Protein AF-A0A645JMX3-F1 (afdb_monomer_lite)

Radius of gyration: 13.59 Å; chains: 1; bounding box: 29×20×42 Å

pLDDT: mean 86.84, std 11.43, range [47.41, 96.19]

Foldseek 3Di:
DWDKDKDPFPFKKFAQAKDKKFKDKDWDWDPPKWKFKWKAFPVVRDIDTCDIPPDDDDRMDIDGGGMITIMMTMTNTDGDMDMDMDDTPRMDTDDD

Structure (mmCIF, N/CA/C/O backbone):
data_AF-A0A645JMX3-F1
#
_entry.id   AF-A0A645JMX3-F1
#
loop_
_atom_site.group_PDB
_atom_site.id
_atom_site.type_symbol
_atom_site.label_atom_id
_atom_site.label_alt_id
_atom_site.label_comp_id
_atom_site.label_asym_id
_atom_site.label_entity_id
_atom_site.label_seq_id
_atom_site.pdbx_PDB_ins_code
_atom_site.Cartn_x
_atom_site.Cartn_y
_atom_site.Cartn_z
_atom_site.occupancy
_atom_site.B_iso_or_equiv
_atom_site.auth_seq_id
_atom_site.auth_comp_id
_atom_site.auth_asym_id
_atom_site.auth_atom_id
_atom_site.pdbx_PDB_model_num
ATOM 1 N N . MET A 1 1 ? 2.095 5.644 -26.513 1.00 47.41 1 MET A N 1
ATOM 2 C CA . MET A 1 1 ? 1.626 5.924 -25.137 1.00 47.41 1 MET A CA 1
ATOM 3 C C . MET A 1 1 ? 2.120 4.795 -24.249 1.00 47.41 1 MET A C 1
ATOM 5 O O . MET A 1 1 ? 2.056 3.656 -24.690 1.00 47.41 1 MET A O 1
ATOM 9 N N . ARG A 1 2 ? 2.693 5.075 -23.072 1.00 52.28 2 ARG A N 1
ATOM 10 C CA . ARG A 1 2 ? 3.011 4.007 -22.109 1.00 52.28 2 ARG A CA 1
ATOM 11 C C . ARG A 1 2 ? 1.731 3.739 -21.311 1.00 52.28 2 ARG A C 1
ATOM 13 O O . ARG A 1 2 ? 1.056 4.684 -20.912 1.00 52.28 2 ARG A O 1
ATOM 20 N N . ASN A 1 3 ? 1.367 2.473 -21.152 1.00 57.41 3 ASN A N 1
ATOM 21 C CA . ASN A 1 3 ? 0.110 2.098 -20.511 1.00 57.41 3 ASN A CA 1
ATOM 22 C C . ASN A 1 3 ? 0.223 2.220 -18.984 1.00 57.41 3 ASN A C 1
ATOM 24 O O . ASN A 1 3 ? 1.269 1.931 -18.391 1.00 57.41 3 ASN A O 1
ATOM 28 N N . PHE A 1 4 ? -0.869 2.653 -18.357 1.00 59.44 4 PHE A N 1
ATOM 29 C CA . PHE A 1 4 ? -1.065 2.532 -16.918 1.00 59.44 4 PHE A CA 1
ATOM 30 C C . PHE A 1 4 ? -1.350 1.065 -16.587 1.00 59.44 4 PHE A C 1
ATOM 32 O O . PHE A 1 4 ? -2.210 0.444 -17.208 1.00 59.44 4 PHE A O 1
ATOM 39 N N . TYR A 1 5 ? -0.627 0.520 -15.614 1.00 61.41 5 TYR A N 1
ATOM 40 C CA . TYR A 1 5 ? -0.806 -0.840 -15.123 1.00 61.41 5 TYR A CA 1
ATOM 41 C C . TYR A 1 5 ? -1.084 -0.760 -13.622 1.00 61.41 5 TYR A C 1
ATOM 43 O O . TYR A 1 5 ? -0.164 -0.720 -12.808 1.00 61.41 5 TYR A O 1
ATOM 51 N N . GLY A 1 6 ? -2.360 -0.697 -13.251 1.00 56.06 6 GLY A N 1
ATOM 52 C CA . GLY A 1 6 ? -2.803 -0.936 -11.880 1.00 56.06 6 GLY A CA 1
ATOM 53 C C . GLY A 1 6 ? -3.389 -2.340 -11.775 1.00 56.06 6 GLY A C 1
ATOM 54 O O . GLY A 1 6 ? -4.256 -2.688 -12.573 1.00 56.06 6 GLY A O 1
ATOM 55 N N . ARG A 1 7 ? -2.942 -3.152 -10.810 1.00 61.41 7 ARG A N 1
ATOM 56 C CA . ARG A 1 7 ? -3.738 -4.308 -10.366 1.00 61.41 7 ARG A CA 1
ATOM 57 C C . ARG A 1 7 ? -4.727 -3.800 -9.326 1.00 61.41 7 ARG A C 1
ATOM 59 O O . ARG A 1 7 ? -4.320 -3.184 -8.342 1.00 61.41 7 ARG A O 1
ATOM 66 N N . GLU A 1 8 ? -6.009 -4.037 -9.586 1.00 61.84 8 GLU A N 1
ATOM 67 C CA . GLU A 1 8 ? -7.123 -3.366 -8.913 1.00 61.84 8 GLU A CA 1
ATOM 68 C C . GLU A 1 8 ? -7.110 -3.563 -7.390 1.00 61.84 8 GLU A C 1
ATOM 70 O O . GLU A 1 8 ? -7.275 -2.582 -6.661 1.00 61.84 8 GLU A O 1
ATOM 75 N N . THR A 1 9 ? -6.800 -4.783 -6.937 1.00 62.69 9 THR A N 1
ATOM 76 C CA . THR A 1 9 ? -6.562 -5.163 -5.537 1.00 62.69 9 THR A CA 1
ATOM 77 C C . THR A 1 9 ? -5.636 -6.384 -5.503 1.00 62.69 9 THR A C 1
ATOM 79 O O . THR A 1 9 ? -5.847 -7.344 -6.241 1.00 62.69 9 THR A O 1
ATOM 82 N N . VAL A 1 10 ? -4.586 -6.345 -4.679 1.00 76.50 10 VAL A N 1
ATOM 83 C CA . VAL A 1 10 ? -3.697 -7.496 -4.427 1.00 76.50 10 VAL A CA 1
ATOM 84 C C . VAL A 1 10 ? -4.160 -8.259 -3.186 1.00 76.50 10 VAL A C 1
ATOM 86 O O . VAL A 1 10 ? -4.178 -9.485 -3.202 1.00 76.50 10 VAL A O 1
ATOM 89 N N . TRP A 1 11 ? -4.593 -7.533 -2.150 1.00 84.31 11 TRP A N 1
ATOM 90 C CA . TRP A 1 11 ? -5.200 -8.095 -0.942 1.00 84.31 11 TRP A CA 1
ATOM 91 C C . TRP A 1 11 ? -6.282 -7.165 -0.396 1.00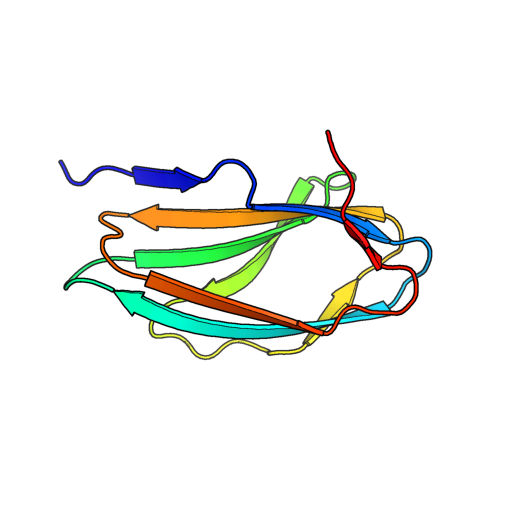 84.31 11 TRP A C 1
ATOM 93 O O . TRP A 1 11 ? -6.062 -5.955 -0.320 1.00 84.31 11 TRP A O 1
ATOM 103 N N . THR A 1 12 ? -7.402 -7.733 0.046 1.00 89.69 12 THR A N 1
ATOM 104 C CA . THR A 1 12 ? -8.360 -7.060 0.933 1.00 89.69 12 THR A CA 1
ATOM 105 C C . THR A 1 12 ? -8.106 -7.558 2.353 1.00 89.69 12 THR A C 1
ATOM 107 O O . THR A 1 12 ? -7.909 -8.753 2.572 1.00 89.69 12 THR A O 1
ATOM 110 N N . LEU A 1 13 ? -8.040 -6.641 3.314 1.00 91.31 13 LEU A N 1
ATOM 111 C CA . LEU A 1 13 ? -7.625 -6.907 4.687 1.00 91.31 13 LEU A CA 1
ATOM 112 C C . LEU A 1 13 ? -8.672 -6.385 5.668 1.00 91.31 13 LEU A C 1
ATOM 114 O O . LEU A 1 13 ? -9.198 -5.286 5.487 1.00 91.31 13 LEU A O 1
ATOM 118 N N . GLN A 1 14 ? -8.907 -7.135 6.739 1.00 94.75 14 GLN A N 1
ATOM 119 C CA . GLN A 1 14 ? -9.696 -6.688 7.880 1.00 94.75 14 GLN A CA 1
ATOM 120 C C . GLN A 1 14 ? -8.821 -6.666 9.129 1.00 94.75 14 GLN A C 1
ATOM 122 O O . GLN A 1 14 ? -8.136 -7.643 9.430 1.00 94.75 14 GLN A O 1
ATOM 127 N N . LEU A 1 15 ? -8.869 -5.556 9.865 1.00 95.00 15 LEU A N 1
ATOM 128 C CA . LEU A 1 15 ? -8.157 -5.377 11.123 1.00 95.00 15 LEU A CA 1
ATOM 129 C C . LEU A 1 15 ? -9.155 -5.122 12.257 1.00 95.00 15 LEU A C 1
ATOM 131 O O . LEU A 1 15 ? -9.926 -4.163 12.209 1.00 95.00 15 LEU A O 1
ATOM 135 N N . ALA A 1 16 ? -9.154 -5.993 13.269 1.00 92.94 16 ALA A N 1
ATOM 136 C CA . ALA A 1 16 ? -10.104 -5.935 14.386 1.00 92.94 16 ALA A CA 1
ATOM 137 C C . ALA A 1 16 ? -9.755 -4.870 15.445 1.00 92.94 16 ALA A C 1
ATOM 139 O O . ALA A 1 16 ? -10.643 -4.335 16.104 1.00 92.94 16 ALA A O 1
ATOM 140 N N . SER A 1 17 ? -8.471 -4.550 15.606 1.00 93.88 17 SER A N 1
ATOM 141 C CA . SER A 1 17 ? -7.960 -3.579 16.578 1.00 93.88 17 SER A CA 1
ATOM 142 C C . SER A 1 17 ? -6.759 -2.840 16.004 1.00 93.88 17 SER A C 1
ATOM 144 O O . SER A 1 17 ? -6.023 -3.414 15.208 1.00 93.88 17 SER A O 1
ATOM 146 N N . ALA A 1 18 ? -6.535 -1.595 16.427 1.00 94.88 18 ALA A N 1
ATOM 147 C CA . ALA A 1 18 ? -5.388 -0.814 15.970 1.00 94.88 18 ALA A CA 1
ATOM 148 C C . ALA A 1 18 ? -4.056 -1.566 16.161 1.00 94.88 18 ALA A C 1
ATOM 150 O O . ALA A 1 18 ? -3.884 -2.313 17.127 1.00 94.88 18 ALA A O 1
ATOM 151 N N . GLY A 1 19 ? -3.115 -1.357 15.244 1.00 94.88 19 GLY A N 1
ATOM 152 C CA . GLY A 1 19 ? -1.833 -2.055 15.241 1.00 94.88 19 GLY A CA 1
ATOM 153 C C . GLY A 1 19 ? -0.851 -1.483 14.226 1.00 94.88 19 GLY A C 1
ATOM 154 O O . GLY A 1 19 ? -1.159 -0.531 13.513 1.00 94.88 19 GLY A O 1
ATOM 155 N N . THR A 1 20 ? 0.342 -2.068 14.159 1.00 96.19 20 THR A N 1
ATOM 156 C CA . THR A 1 20 ? 1.402 -1.641 13.237 1.00 96.19 20 THR A CA 1
ATOM 157 C C . THR A 1 20 ? 1.589 -2.678 12.138 1.00 96.19 20 THR A C 1
ATOM 159 O O . THR A 1 20 ? 1.824 -3.843 12.436 1.00 96.19 20 THR A O 1
ATOM 162 N N . LEU A 1 21 ? 1.509 -2.248 10.879 1.00 94.94 21 LEU A N 1
ATOM 163 C CA . LEU A 1 21 ? 1.854 -3.048 9.706 1.00 94.94 21 LEU A CA 1
ATOM 164 C C . LEU A 1 21 ? 3.315 -2.802 9.329 1.00 94.94 21 LEU A C 1
ATOM 166 O O . LEU A 1 21 ? 3.678 -1.673 8.988 1.00 94.94 21 LEU A O 1
ATOM 170 N N . GLY A 1 22 ? 4.131 -3.852 9.365 1.00 95.75 22 GLY A N 1
ATOM 171 C CA . GLY A 1 22 ? 5.469 -3.847 8.784 1.00 95.75 22 GLY A CA 1
ATOM 172 C C . GLY A 1 22 ? 5.422 -4.175 7.290 1.00 95.75 22 GLY A C 1
ATOM 173 O O . GLY A 1 22 ? 4.662 -5.045 6.862 1.00 95.75 22 GLY A O 1
ATOM 174 N N . VAL A 1 23 ? 6.226 -3.483 6.487 1.00 95.12 23 VAL A N 1
ATOM 175 C CA . VAL A 1 23 ? 6.312 -3.668 5.036 1.00 95.12 23 VAL A CA 1
ATOM 176 C C . VAL A 1 23 ? 7.772 -3.718 4.609 1.00 95.12 23 VAL A C 1
ATOM 178 O O . VAL A 1 23 ? 8.526 -2.768 4.813 1.00 95.12 23 VAL A O 1
ATOM 181 N N . ASP A 1 24 ? 8.131 -4.809 3.943 1.00 93.88 24 ASP A N 1
ATOM 182 C CA . ASP A 1 24 ? 9.376 -4.954 3.200 1.00 93.88 24 ASP A CA 1
ATOM 183 C C . ASP A 1 24 ? 9.037 -5.303 1.747 1.00 93.88 24 ASP A C 1
ATOM 185 O O . ASP A 1 24 ? 8.385 -6.310 1.463 1.00 93.88 24 ASP A O 1
ATOM 189 N N . ALA A 1 25 ? 9.425 -4.434 0.815 1.00 92.19 25 ALA A N 1
ATOM 190 C CA . ALA A 1 25 ? 9.099 -4.583 -0.594 1.00 92.19 25 ALA A CA 1
ATOM 191 C C . ALA A 1 25 ? 10.333 -4.366 -1.466 1.00 92.19 25 ALA A C 1
ATOM 193 O O . ALA A 1 25 ? 11.008 -3.337 -1.391 1.00 92.19 25 ALA A O 1
ATOM 194 N N . ARG A 1 26 ? 10.580 -5.320 -2.363 1.00 91.81 26 ARG A N 1
ATOM 195 C CA . ARG A 1 26 ? 11.688 -5.286 -3.314 1.00 91.81 26 ARG A CA 1
ATOM 196 C C . ARG A 1 26 ? 11.159 -5.268 -4.739 1.00 91.81 26 ARG A C 1
ATOM 198 O O . ARG A 1 26 ? 10.430 -6.167 -5.153 1.00 91.81 26 ARG A O 1
ATOM 205 N N . PHE A 1 27 ? 11.582 -4.264 -5.498 1.00 90.75 27 PHE A N 1
ATOM 206 C CA . PHE A 1 27 ? 11.198 -4.067 -6.892 1.00 90.75 27 PHE A CA 1
ATOM 207 C C . PHE A 1 27 ? 12.359 -4.428 -7.822 1.00 90.75 27 PHE A C 1
ATOM 209 O O . PHE A 1 27 ? 13.489 -3.989 -7.605 1.00 90.75 27 PHE A O 1
ATOM 216 N N . VAL A 1 28 ? 12.069 -5.188 -8.876 1.00 90.38 28 VAL A N 1
ATOM 217 C CA . VAL A 1 28 ? 12.980 -5.449 -9.997 1.00 90.38 28 VAL A CA 1
ATOM 218 C C . VAL A 1 28 ? 12.211 -5.130 -11.273 1.00 90.38 28 VAL A C 1
ATOM 220 O O . VAL A 1 28 ? 11.391 -5.926 -11.726 1.00 90.38 28 VAL A O 1
ATOM 223 N N . LEU A 1 29 ? 12.415 -3.929 -11.813 1.00 87.19 29 LEU A N 1
ATOM 224 C CA . LEU A 1 29 ? 11.593 -3.381 -12.893 1.00 87.19 29 LEU A CA 1
ATOM 225 C C . LEU A 1 29 ? 12.425 -3.074 -14.140 1.00 87.19 29 LEU A C 1
ATOM 227 O O . LEU A 1 29 ? 13.626 -2.834 -14.048 1.00 87.19 29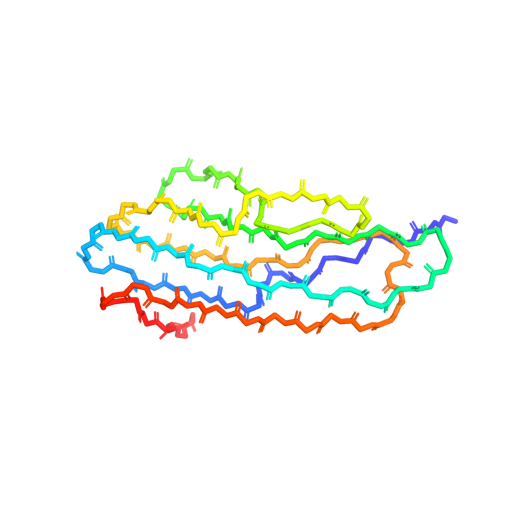 LEU A O 1
ATOM 231 N N . SER A 1 30 ? 11.766 -3.055 -15.296 1.00 86.00 30 SER A N 1
ATOM 232 C CA . SER A 1 30 ? 12.340 -2.590 -16.562 1.00 86.00 30 SER A CA 1
ATOM 233 C C . SER A 1 30 ? 12.647 -1.085 -16.547 1.00 86.00 30 SER A C 1
ATOM 235 O O . SER A 1 30 ? 12.034 -0.319 -15.801 1.00 86.00 30 SER A O 1
ATOM 237 N N . ASP A 1 31 ? 13.554 -0.641 -17.419 1.00 82.19 31 ASP A N 1
ATOM 238 C CA . ASP A 1 31 ? 13.977 0.761 -17.482 1.00 82.19 31 ASP A CA 1
ATOM 239 C C . ASP A 1 31 ? 12.815 1.732 -17.732 1.00 82.19 31 ASP A C 1
ATOM 241 O O . ASP A 1 31 ? 12.009 1.586 -18.655 1.00 82.19 31 ASP A O 1
ATOM 245 N N . GLY A 1 32 ? 12.742 2.769 -16.895 1.00 79.00 32 GLY A N 1
ATOM 246 C CA . GLY A 1 32 ? 11.700 3.793 -16.965 1.00 79.00 32 GLY A CA 1
ATOM 247 C C . GLY A 1 32 ? 10.322 3.349 -16.462 1.00 79.00 32 GLY A C 1
ATOM 248 O O . GLY A 1 32 ? 9.363 4.109 -16.637 1.00 79.00 32 GLY A O 1
ATOM 249 N N . ALA A 1 33 ? 10.214 2.161 -15.857 1.00 84.00 33 ALA A N 1
ATOM 250 C CA . ALA A 1 33 ? 9.029 1.720 -15.135 1.00 84.00 33 ALA A CA 1
ATOM 251 C C . ALA A 1 33 ? 8.879 2.455 -13.798 1.00 84.00 33 ALA A C 1
ATOM 253 O O . ALA A 1 33 ? 9.850 2.690 -13.079 1.00 84.00 33 ALA A O 1
ATOM 254 N N . LEU A 1 34 ? 7.634 2.758 -13.434 1.00 85.62 34 LEU A N 1
ATOM 255 C CA . LEU A 1 34 ? 7.271 3.264 -12.111 1.00 85.62 34 LEU A CA 1
ATOM 256 C C . LEU A 1 34 ? 6.303 2.281 -11.463 1.00 85.62 34 LEU A C 1
ATOM 258 O O . LEU A 1 34 ? 5.377 1.817 -12.125 1.00 85.62 34 LEU A O 1
ATOM 262 N N . CYS A 1 35 ? 6.499 1.969 -10.183 1.00 88.38 35 CYS A N 1
ATOM 263 C CA . CYS A 1 35 ? 5.626 1.063 -9.441 1.00 88.38 35 CYS A CA 1
ATOM 264 C C . CYS A 1 35 ? 5.554 1.462 -7.964 1.00 88.38 35 CYS A C 1
ATOM 266 O O . CYS A 1 35 ? 6.567 1.833 -7.363 1.00 88.38 35 CYS A O 1
ATOM 268 N N . LYS A 1 36 ? 4.352 1.379 -7.394 1.00 92.00 36 LYS A N 1
ATOM 269 C CA . LYS A 1 36 ? 4.033 1.682 -6.001 1.00 92.00 36 LYS A CA 1
ATOM 270 C C . LYS A 1 36 ? 3.140 0.599 -5.417 1.00 92.00 36 LYS A C 1
ATOM 272 O O . LYS A 1 36 ? 2.208 0.137 -6.077 1.00 92.00 36 LYS A O 1
ATOM 277 N N . LEU A 1 37 ? 3.400 0.255 -4.164 1.00 92.62 37 LEU A N 1
ATOM 278 C CA . LEU A 1 37 ? 2.491 -0.495 -3.312 1.00 92.62 37 LEU A CA 1
ATOM 279 C C . LEU A 1 37 ? 1.738 0.512 -2.440 1.00 92.62 37 LEU A C 1
ATOM 281 O O . LEU A 1 37 ? 2.362 1.289 -1.718 1.00 92.62 37 LEU A O 1
ATOM 285 N N . CYS A 1 38 ? 0.413 0.507 -2.508 1.00 93.75 38 CYS A N 1
ATOM 286 C CA . CYS A 1 38 ? -0.435 1.443 -1.780 1.00 93.75 38 CYS A CA 1
ATOM 287 C C . CYS A 1 38 ? -1.395 0.692 -0.861 1.00 93.75 38 CYS A C 1
ATOM 289 O O . CYS A 1 38 ? -1.937 -0.339 -1.250 1.00 93.75 38 CYS A O 1
ATOM 291 N N . LEU A 1 39 ? -1.649 1.246 0.319 1.00 94.81 39 LEU A N 1
ATOM 292 C CA . LEU A 1 39 ? -2.747 0.866 1.196 1.00 94.81 39 LEU A CA 1
ATOM 293 C C . LEU A 1 39 ? -3.881 1.873 1.021 1.00 94.81 39 LEU A C 1
ATOM 295 O O . LEU A 1 39 ? -3.646 3.080 1.053 1.00 94.81 39 LEU A O 1
ATOM 299 N N . VAL A 1 40 ? -5.097 1.379 0.847 1.00 94.75 40 VAL A N 1
ATOM 300 C CA . VAL A 1 40 ? -6.318 2.182 0.805 1.00 94.75 40 VAL A CA 1
ATOM 301 C C . VAL A 1 40 ? -7.161 1.817 2.013 1.00 94.75 40 VAL A C 1
ATOM 303 O O . VAL A 1 40 ? -7.535 0.656 2.168 1.00 94.75 40 VAL A O 1
ATOM 306 N N . ASP A 1 41 ? -7.474 2.793 2.854 1.00 95.56 41 ASP A N 1
ATOM 307 C CA . ASP A 1 41 ? -8.491 2.652 3.894 1.00 95.56 41 ASP A CA 1
ATOM 308 C C . ASP A 1 41 ? -9.877 2.709 3.235 1.00 95.56 41 ASP A C 1
ATOM 310 O O . ASP A 1 41 ? -10.233 3.710 2.614 1.00 95.56 41 ASP A O 1
ATOM 314 N N . LYS A 1 42 ? -10.668 1.631 3.324 1.00 93.19 42 LYS A N 1
ATOM 315 C CA . LYS A 1 42 ? -11.981 1.558 2.655 1.00 93.19 42 LYS A CA 1
ATOM 316 C C . LYS A 1 42 ? -13.034 2.438 3.344 1.00 93.19 42 LYS A C 1
ATOM 318 O O . LYS A 1 42 ? -13.993 2.835 2.685 1.00 93.19 42 LYS A O 1
ATOM 323 N N . GLY A 1 43 ? -12.868 2.755 4.629 1.00 94.06 43 GLY A N 1
ATOM 324 C CA . GLY A 1 43 ? -13.792 3.605 5.382 1.00 94.06 43 GLY A CA 1
ATOM 325 C C . GLY A 1 43 ? -13.569 5.093 5.117 1.00 94.06 43 GLY A C 1
ATOM 326 O O . GLY A 1 43 ? -14.530 5.833 4.922 1.00 94.06 43 GLY A O 1
ATOM 327 N N . THR A 1 44 ? -12.307 5.526 5.069 1.00 95.94 44 THR A N 1
ATOM 328 C CA . THR A 1 44 ? -11.947 6.945 4.881 1.00 95.94 44 THR A CA 1
ATOM 329 C C . THR A 1 44 ? -11.547 7.303 3.451 1.00 95.94 44 THR A C 1
ATOM 331 O O . THR A 1 44 ? -11.451 8.484 3.127 1.00 95.94 44 THR A O 1
ATOM 334 N N . GLN A 1 45 ? -11.308 6.306 2.592 1.00 92.81 45 GLN A N 1
ATOM 335 C CA . GLN A 1 45 ? -10.743 6.455 1.242 1.00 92.81 45 GLN A CA 1
ATOM 336 C C . GLN A 1 45 ? -9.332 7.073 1.225 1.00 92.81 45 GLN A C 1
ATOM 338 O O . GLN A 1 45 ? -8.831 7.462 0.168 1.00 92.81 45 GLN A O 1
ATOM 343 N N . ALA A 1 46 ? -8.661 7.148 2.380 1.00 95.56 46 ALA A N 1
ATOM 344 C CA . ALA A 1 46 ? -7.287 7.620 2.467 1.00 95.56 46 ALA A CA 1
ATOM 345 C C . ALA A 1 46 ? -6.329 6.633 1.784 1.00 95.56 46 ALA A C 1
ATOM 347 O O . ALA A 1 46 ? -6.456 5.415 1.930 1.00 95.56 46 ALA A O 1
ATOM 348 N N . VAL A 1 47 ? -5.346 7.169 1.054 1.00 94.50 47 VAL A N 1
ATOM 349 C CA . VAL A 1 47 ? -4.326 6.381 0.350 1.00 94.50 47 VAL A CA 1
ATOM 350 C C . VAL A 1 47 ? -2.958 6.639 0.965 1.00 94.50 47 VAL A C 1
ATOM 352 O O . VAL A 1 47 ? -2.480 7.772 0.998 1.00 94.50 47 VAL A O 1
ATOM 355 N N . THR A 1 48 ? -2.292 5.570 1.388 1.00 95.31 48 THR A N 1
ATOM 356 C CA . THR A 1 48 ? -0.926 5.598 1.917 1.00 95.31 48 THR A CA 1
ATOM 357 C C . THR A 1 48 ? -0.007 4.827 0.979 1.00 95.31 48 THR A C 1
ATOM 359 O O . THR A 1 48 ? -0.281 3.681 0.633 1.00 95.3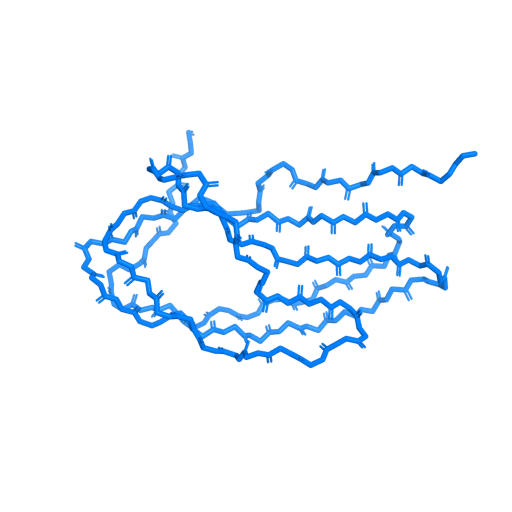1 48 THR A O 1
ATOM 362 N N . THR A 1 49 ? 1.102 5.436 0.553 1.00 95.50 49 THR A N 1
ATOM 363 C CA . THR A 1 49 ? 2.136 4.706 -0.20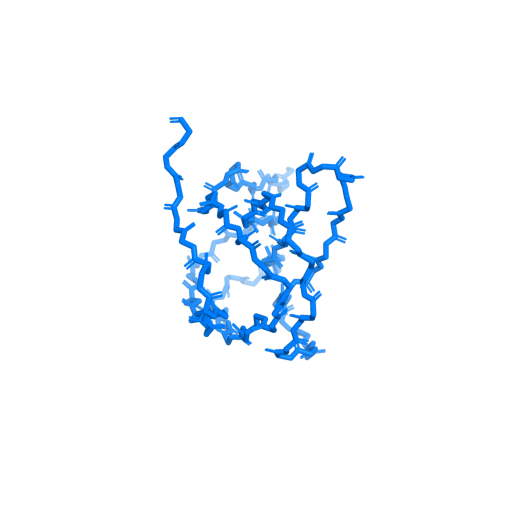0 1.00 95.50 49 THR A CA 1
ATOM 364 C C . THR A 1 49 ? 2.980 3.905 0.787 1.00 95.50 49 THR A C 1
ATOM 366 O O . THR A 1 49 ? 3.669 4.493 1.615 1.00 95.50 49 THR A O 1
ATOM 369 N N . LEU A 1 50 ? 2.909 2.577 0.696 1.00 95.06 50 LEU A N 1
ATOM 370 C CA . LEU A 1 50 ? 3.668 1.652 1.538 1.00 95.06 50 LEU A CA 1
ATOM 371 C C . LEU A 1 50 ? 5.093 1.449 1.014 1.00 95.06 50 LEU A C 1
ATOM 373 O O . LEU A 1 50 ? 6.035 1.361 1.789 1.00 95.06 50 LEU A O 1
ATOM 377 N N . ALA A 1 51 ? 5.248 1.373 -0.309 1.00 94.56 51 ALA A N 1
ATOM 378 C CA . ALA A 1 51 ? 6.540 1.198 -0.960 1.00 94.56 51 ALA A CA 1
ATOM 379 C C . ALA A 1 51 ? 6.534 1.826 -2.362 1.00 94.56 51 ALA A C 1
ATOM 381 O O . ALA A 1 51 ? 5.509 1.817 -3.046 1.00 94.56 51 ALA A O 1
ATOM 382 N N . GLU A 1 52 ? 7.673 2.348 -2.813 1.00 93.88 52 GLU A N 1
ATOM 383 C CA . GLU A 1 52 ? 7.829 2.952 -4.140 1.00 93.88 52 GLU A CA 1
ATOM 384 C C . GLU A 1 52 ? 9.197 2.592 -4.726 1.00 93.88 52 GLU A C 1
ATOM 386 O O . GLU A 1 52 ? 10.226 2.717 -4.063 1.00 93.88 52 GLU A O 1
ATOM 391 N N . ALA A 1 53 ? 9.213 2.145 -5.983 1.00 90.50 53 ALA A N 1
ATOM 392 C CA . ALA A 1 53 ? 10.448 1.769 -6.659 1.00 90.50 53 ALA A CA 1
ATOM 393 C C . ALA A 1 53 ? 11.431 2.952 -6.731 1.00 90.50 53 ALA A C 1
ATOM 395 O O . ALA A 1 53 ? 11.068 4.054 -7.141 1.00 90.50 53 ALA A O 1
ATOM 396 N N . GLY A 1 54 ? 12.686 2.715 -6.338 1.00 88.00 54 GLY A N 1
ATOM 397 C CA . GLY A 1 54 ? 13.736 3.739 -6.335 1.00 88.00 54 GLY A CA 1
ATOM 398 C C . GLY A 1 54 ? 13.629 4.766 -5.202 1.00 88.00 54 GLY A C 1
ATOM 399 O O . GLY A 1 54 ? 14.355 5.759 -5.225 1.00 88.00 54 GLY A O 1
ATOM 400 N N . ARG A 1 55 ? 12.748 4.553 -4.213 1.00 88.75 55 ARG A N 1
ATOM 401 C CA . ARG A 1 55 ? 12.621 5.417 -3.035 1.00 88.75 55 ARG A CA 1
ATOM 402 C C . ARG A 1 55 ? 12.697 4.629 -1.738 1.00 88.75 55 ARG A C 1
ATOM 404 O O . ARG A 1 55 ? 12.143 3.542 -1.620 1.00 88.75 55 ARG A O 1
ATOM 411 N N . THR A 1 56 ? 13.328 5.238 -0.742 1.00 88.06 56 THR A N 1
ATOM 412 C CA . THR A 1 56 ? 13.280 4.765 0.642 1.00 88.06 56 THR A CA 1
ATOM 413 C C . THR A 1 56 ? 12.065 5.378 1.326 1.00 88.06 56 THR A C 1
ATOM 415 O O . THR A 1 56 ? 11.924 6.601 1.359 1.00 88.06 56 THR A O 1
ATOM 418 N N . LEU A 1 57 ? 11.190 4.533 1.864 1.00 90.25 57 LEU A N 1
ATOM 419 C CA . LEU A 1 57 ? 10.009 4.916 2.639 1.00 90.25 57 LEU A CA 1
ATOM 420 C C . LEU A 1 57 ? 10.075 4.267 4.031 1.00 90.25 57 LEU A C 1
ATOM 422 O O . LEU A 1 57 ? 10.885 3.358 4.233 1.00 90.25 57 LEU A O 1
ATOM 426 N N . PRO A 1 58 ? 9.258 4.720 4.999 1.00 91.56 58 PRO A N 1
ATOM 427 C CA . PRO A 1 58 ? 9.090 4.006 6.259 1.00 91.56 58 PRO A CA 1
ATOM 428 C C . PRO A 1 58 ? 8.687 2.548 6.018 1.00 91.56 58 PRO A C 1
ATOM 430 O O . PRO A 1 58 ? 7.929 2.256 5.098 1.00 91.56 58 PRO A O 1
ATOM 433 N N . THR A 1 59 ? 9.160 1.646 6.873 1.00 92.88 59 THR A N 1
ATOM 434 C CA . THR A 1 59 ? 8.827 0.215 6.813 1.00 92.88 59 THR A CA 1
ATOM 435 C C . THR A 1 59 ? 7.730 -0.176 7.799 1.00 92.88 59 THR A C 1
ATOM 437 O O . THR A 1 59 ? 7.361 -1.341 7.849 1.00 92.88 59 THR A O 1
ATOM 440 N N . SER A 1 60 ? 7.204 0.770 8.585 1.00 95.81 60 SER A N 1
ATOM 441 C CA . SER A 1 60 ? 6.185 0.522 9.610 1.00 95.81 60 SER A CA 1
ATOM 442 C C . SER A 1 60 ? 5.088 1.579 9.555 1.00 95.81 60 SER A C 1
ATOM 444 O O . SER A 1 60 ? 5.376 2.777 9.551 1.00 95.81 60 SER A O 1
ATOM 446 N N . PHE A 1 61 ? 3.831 1.135 9.557 1.00 95.31 61 PHE A N 1
ATOM 447 C CA . PHE A 1 61 ? 2.653 1.986 9.391 1.00 95.31 61 PHE A CA 1
ATOM 448 C C . PHE A 1 61 ? 1.631 1.704 10.491 1.00 95.31 61 PHE A C 1
ATOM 450 O O . PHE A 1 61 ? 1.198 0.566 10.660 1.00 95.31 61 PHE A O 1
ATOM 457 N N . ALA A 1 62 ? 1.236 2.736 11.236 1.00 95.50 62 ALA A N 1
ATOM 458 C CA . ALA A 1 62 ? 0.167 2.622 12.222 1.00 95.50 62 ALA A CA 1
ATOM 459 C C . ALA A 1 62 ? -1.196 2.566 11.518 1.00 95.50 62 ALA A C 1
ATOM 461 O O . ALA A 1 62 ? -1.503 3.425 10.691 1.00 95.50 62 ALA A O 1
ATOM 462 N N . LEU A 1 63 ? -2.003 1.568 11.867 1.00 95.31 63 LEU A N 1
ATOM 463 C CA . LEU A 1 63 ? -3.340 1.334 11.336 1.00 95.31 63 LEU A CA 1
ATOM 464 C C . LEU A 1 63 ? -4.366 1.361 12.465 1.00 95.31 63 LEU A C 1
ATOM 466 O O . LEU A 1 63 ? -4.128 0.843 13.558 1.00 95.31 63 LEU A O 1
ATOM 470 N N . SER A 1 64 ? -5.530 1.928 12.172 1.00 95.62 64 SER A N 1
ATOM 471 C CA . SER A 1 64 ? -6.713 1.820 13.024 1.00 95.62 64 SER A CA 1
ATOM 472 C C . SER A 1 64 ? -7.447 0.505 12.747 1.00 95.62 64 SER A C 1
ATOM 474 O O . SER A 1 64 ? -7.176 -0.184 11.767 1.00 95.62 64 SER A O 1
ATOM 476 N N . ALA A 1 65 ? -8.405 0.142 13.601 1.00 95.69 65 ALA A N 1
ATOM 477 C CA . ALA A 1 65 ? -9.343 -0.921 13.249 1.00 95.69 65 ALA A CA 1
ATOM 478 C C . ALA A 1 65 ? -10.141 -0.509 11.998 1.00 95.69 65 ALA A C 1
ATOM 480 O O . ALA A 1 65 ? -10.585 0.637 11.903 1.00 95.69 65 ALA A O 1
ATOM 481 N N . GLY A 1 66 ? -10.328 -1.427 11.051 1.00 95.56 66 GLY A N 1
ATOM 482 C CA . GLY A 1 66 ? -10.987 -1.107 9.788 1.00 95.56 66 GLY A CA 1
ATOM 483 C C . GLY A 1 66 ? -10.709 -2.099 8.665 1.00 95.56 66 GLY A C 1
ATOM 484 O O . GLY A 1 66 ? -10.026 -3.110 8.846 1.00 95.56 66 GLY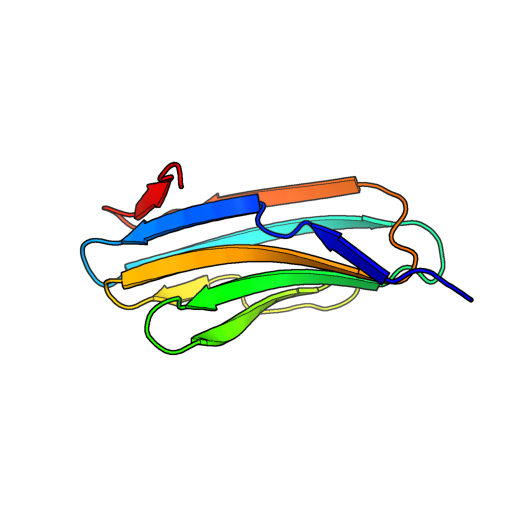 A O 1
ATOM 485 N N . SER A 1 67 ? -11.271 -1.795 7.496 1.00 95.50 67 SER A N 1
ATOM 486 C CA . SER A 1 67 ? -11.080 -2.567 6.268 1.00 95.50 67 SER A CA 1
ATOM 487 C C . SER A 1 67 ? -10.131 -1.826 5.332 1.00 95.50 67 SER A C 1
ATOM 489 O O . SER A 1 67 ? -10.311 -0.637 5.066 1.00 95.50 67 SER A O 1
ATOM 491 N N . TYR A 1 68 ? -9.161 -2.543 4.779 1.00 95.12 68 TYR A N 1
ATOM 492 C CA . TYR A 1 68 ? -8.129 -1.984 3.916 1.00 95.12 68 TYR A CA 1
ATOM 493 C C . TYR A 1 68 ? -8.012 -2.769 2.610 1.00 95.12 68 TYR A C 1
ATOM 495 O O . TYR A 1 68 ? -8.342 -3.951 2.546 1.00 95.12 68 TYR A O 1
ATOM 503 N N . ALA A 1 69 ? -7.507 -2.121 1.566 1.00 93.38 69 ALA A N 1
ATOM 504 C CA . ALA A 1 69 ? -7.098 -2.774 0.330 1.00 93.38 69 ALA A CA 1
ATOM 505 C C . ALA A 1 69 ? -5.640 -2.427 0.022 1.00 93.38 69 ALA A C 1
ATOM 507 O O . ALA A 1 69 ? -5.275 -1.254 -0.026 1.00 93.38 69 ALA 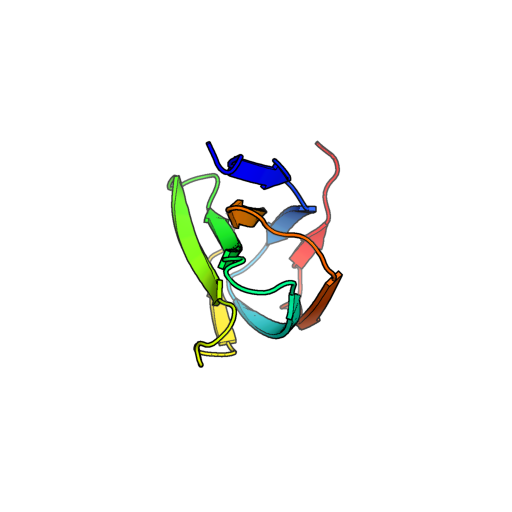A O 1
ATOM 508 N N . ILE A 1 70 ? -4.810 -3.437 -0.225 1.00 92.06 70 ILE A N 1
ATOM 509 C CA . ILE A 1 70 ? -3.471 -3.242 -0.777 1.00 92.06 70 ILE A CA 1
ATOM 510 C C . ILE A 1 70 ? -3.566 -3.303 -2.296 1.00 92.06 70 ILE A C 1
ATOM 512 O O . ILE A 1 70 ? -4.078 -4.268 -2.866 1.00 92.06 70 ILE A O 1
ATOM 516 N N . LYS A 1 71 ? -3.047 -2.271 -2.954 1.00 91.25 71 LYS A N 1
ATOM 517 C CA . LYS A 1 71 ? -3.066 -2.106 -4.407 1.00 91.25 71 LYS A CA 1
ATOM 518 C C . LYS A 1 71 ? -1.655 -1.940 -4.944 1.00 91.25 71 LYS A C 1
ATOM 520 O O . LYS A 1 71 ? -0.803 -1.331 -4.299 1.00 91.25 71 LYS A O 1
ATOM 525 N N . LEU A 1 72 ? -1.431 -2.447 -6.151 1.00 88.38 72 LEU A N 1
ATOM 526 C CA . LEU A 1 72 ? -0.194 -2.232 -6.893 1.00 88.38 72 LEU A CA 1
ATOM 527 C C . LEU A 1 72 ? -0.490 -1.297 -8.062 1.00 88.38 72 LEU A C 1
ATOM 529 O O . LEU A 1 72 ? -1.332 -1.607 -8.906 1.00 88.38 72 LEU A O 1
ATOM 533 N N . VAL A 1 73 ? 0.192 -0.159 -8.106 1.00 88.38 73 VAL A N 1
ATOM 534 C CA . VAL A 1 73 ? -0.045 0.898 -9.092 1.00 88.38 73 VAL A CA 1
ATOM 535 C C . VAL A 1 73 ? 1.254 1.205 -9.819 1.00 88.38 73 VAL A C 1
ATOM 537 O O . VAL A 1 73 ? 2.257 1.512 -9.181 1.00 88.38 73 VAL A O 1
ATOM 540 N N . GLY A 1 74 ? 1.249 1.163 -11.149 1.00 84.69 74 GLY A N 1
ATOM 541 C CA . GLY A 1 74 ? 2.447 1.424 -11.932 1.00 84.69 74 GLY A CA 1
ATOM 542 C C . GLY A 1 74 ? 2.200 1.971 -13.333 1.00 84.69 74 GLY A C 1
ATOM 543 O O . GLY A 1 74 ? 1.079 2.030 -13.838 1.00 84.69 74 GLY A O 1
ATOM 544 N N . TYR A 1 75 ? 3.290 2.386 -13.971 1.00 78.69 75 TYR A N 1
ATOM 545 C CA . TYR A 1 75 ? 3.322 2.939 -15.320 1.00 78.69 75 TYR A CA 1
ATOM 546 C C . TYR A 1 75 ? 4.469 2.306 -16.099 1.00 78.69 75 TYR A C 1
ATOM 548 O O . TYR A 1 75 ? 5.615 2.350 -15.651 1.00 78.69 75 TYR A O 1
ATOM 556 N N . GLY A 1 76 ? 4.156 1.679 -17.239 1.00 72.50 76 GLY A N 1
ATOM 557 C CA . GLY A 1 76 ? 5.139 0.896 -17.996 1.00 72.50 76 GLY A CA 1
ATOM 558 C C . GLY A 1 76 ? 5.809 -0.216 -17.175 1.00 72.50 76 GLY A C 1
ATOM 559 O O . GLY A 1 76 ? 6.942 -0.582 -17.467 1.00 72.50 76 GLY A O 1
ATOM 560 N N . ALA A 1 77 ? 5.146 -0.705 -16.120 1.00 64.75 77 ALA A N 1
ATOM 561 C CA . ALA A 1 77 ? 5.716 -1.645 -15.163 1.00 64.75 77 ALA A CA 1
ATOM 562 C C . ALA A 1 77 ? 5.809 -3.060 -15.756 1.00 64.75 77 ALA A C 1
ATOM 564 O O . ALA A 1 77 ? 4.888 -3.861 -15.633 1.00 64.75 77 ALA A O 1
ATOM 565 N N . GLY A 1 78 ? 6.934 -3.353 -16.408 1.00 73.50 78 GLY A N 1
ATOM 566 C CA . GLY A 1 78 ? 7.414 -4.714 -16.645 1.00 73.50 78 GLY A CA 1
ATOM 567 C C . GLY A 1 78 ? 8.397 -5.125 -15.546 1.00 73.50 78 GLY A C 1
ATOM 568 O O . GLY A 1 78 ? 9.173 -4.290 -15.081 1.00 73.50 78 GLY A O 1
ATOM 569 N N . GLY A 1 79 ? 8.355 -6.388 -15.113 1.00 82.81 79 GLY A N 1
ATOM 570 C CA . GLY A 1 79 ? 9.261 -6.929 -14.094 1.00 82.81 79 GLY A CA 1
ATOM 571 C C . GLY A 1 79 ? 8.542 -7.677 -12.972 1.00 82.81 79 GLY A C 1
ATOM 572 O O . GLY A 1 79 ? 7.466 -8.239 -13.178 1.00 82.81 79 GLY A O 1
ATOM 573 N N . SER A 1 80 ? 9.151 -7.691 -11.786 1.00 86.12 80 SER A N 1
ATOM 574 C CA . SER A 1 80 ? 8.636 -8.371 -10.599 1.00 86.12 80 SER A CA 1
ATOM 575 C C . SER A 1 80 ? 8.726 -7.502 -9.343 1.00 86.12 80 SER A C 1
ATOM 577 O O . SER A 1 80 ? 9.555 -6.596 -9.214 1.00 86.12 80 SER A O 1
ATOM 579 N N . ILE A 1 81 ? 7.835 -7.792 -8.399 1.00 86.75 81 ILE A N 1
ATOM 580 C CA . ILE A 1 81 ? 7.853 -7.252 -7.045 1.00 86.75 81 ILE A CA 1
ATOM 581 C C . ILE A 1 81 ? 7.734 -8.418 -6.067 1.00 86.75 81 ILE A C 1
ATOM 583 O O . ILE A 1 81 ? 6.923 -9.322 -6.271 1.00 86.75 81 ILE A O 1
ATOM 587 N N . GLN A 1 82 ? 8.531 -8.383 -5.007 1.00 90.62 82 GLN A N 1
ATOM 588 C CA . GLN A 1 82 ? 8.351 -9.222 -3.830 1.00 90.62 82 GLN A CA 1
ATOM 589 C C . GLN A 1 82 ? 7.894 -8.333 -2.676 1.00 90.62 82 GLN A C 1
ATOM 591 O O . GLN A 1 82 ? 8.484 -7.277 -2.451 1.00 90.62 82 GLN A O 1
ATOM 596 N N . VAL A 1 83 ? 6.843 -8.749 -1.970 1.00 90.44 83 VAL A N 1
ATOM 597 C CA . VAL A 1 83 ? 6.278 -8.021 -0.829 1.00 90.44 83 VAL A CA 1
ATOM 598 C C . VAL A 1 83 ? 6.170 -8.978 0.348 1.00 90.44 83 VAL A C 1
ATOM 600 O O . VAL A 1 83 ? 5.507 -10.008 0.242 1.00 90.44 83 VAL A O 1
ATOM 603 N N . ASN A 1 84 ? 6.796 -8.608 1.459 1.00 91.25 84 ASN A N 1
ATOM 604 C CA . ASN A 1 84 ? 6.644 -9.241 2.757 1.00 91.25 84 ASN A CA 1
ATOM 605 C C . ASN A 1 84 ? 5.881 -8.269 3.665 1.00 91.25 84 ASN A C 1
ATOM 607 O O . ASN A 1 84 ? 6.244 -7.095 3.777 1.00 91.25 84 ASN A O 1
ATOM 611 N N . LEU A 1 85 ? 4.813 -8.757 4.293 1.00 90.81 85 LEU A N 1
ATOM 612 C CA . LEU A 1 85 ? 4.007 -7.989 5.236 1.00 90.81 85 LEU A CA 1
ATOM 613 C C . LEU A 1 85 ? 4.136 -8.625 6.616 1.00 90.81 85 LEU A C 1
ATOM 615 O O . LEU A 1 85 ? 3.849 -9.812 6.768 1.00 90.81 85 LEU A O 1
ATOM 619 N N . ASP A 1 86 ? 4.539 -7.829 7.601 1.00 93.38 86 ASP A N 1
ATOM 620 C CA . ASP A 1 86 ? 4.487 -8.208 9.010 1.00 93.38 86 ASP A CA 1
ATOM 621 C C . ASP A 1 86 ? 3.181 -7.675 9.602 1.00 93.38 86 ASP A C 1
ATOM 623 O O . ASP A 1 86 ? 3.004 -6.473 9.825 1.00 93.38 86 ASP A O 1
ATOM 627 N N . ALA A 1 87 ? 2.212 -8.575 9.715 1.00 88.62 87 ALA A N 1
ATOM 628 C CA . ALA A 1 87 ? 0.833 -8.251 10.020 1.00 88.62 87 ALA A CA 1
ATOM 629 C C . ALA A 1 87 ? 0.632 -8.034 11.532 1.00 88.62 87 ALA A C 1
ATOM 631 O O . ALA A 1 87 ? 1.023 -8.895 12.324 1.00 88.62 87 ALA A O 1
ATOM 632 N N . PRO A 1 88 ? -0.049 -6.954 11.963 1.00 90.50 88 PRO A N 1
ATOM 633 C CA . PRO A 1 88 ? -0.444 -6.828 13.355 1.00 90.50 88 PRO A CA 1
ATOM 634 C C . PRO A 1 88 ? -1.441 -7.927 13.735 1.00 90.50 88 PRO A C 1
ATOM 636 O O . PRO A 1 88 ? -2.192 -8.438 12.898 1.00 90.50 88 PRO A O 1
ATOM 639 N N . ALA A 1 89 ? -1.486 -8.256 15.028 1.00 88.56 89 ALA A N 1
ATOM 640 C CA . ALA A 1 89 ? -2.449 -9.212 15.560 1.00 88.56 89 ALA A CA 1
ATOM 641 C C . ALA A 1 89 ? -3.886 -8.840 15.151 1.00 88.56 89 ALA A C 1
ATOM 643 O O . ALA A 1 89 ? -4.313 -7.693 15.285 1.00 88.56 89 ALA A O 1
ATOM 644 N N . GLY A 1 90 ? -4.632 -9.823 14.645 1.00 84.88 90 GLY A N 1
ATOM 645 C CA . GLY A 1 90 ? -6.010 -9.631 14.190 1.00 84.88 90 GLY A CA 1
ATOM 646 C C . GLY A 1 90 ? -6.158 -9.100 12.760 1.00 84.88 90 GLY A C 1
ATOM 647 O O . GLY A 1 90 ? -7.294 -9.025 12.286 1.00 84.88 90 GLY A O 1
ATOM 648 N N . LEU A 1 91 ? -5.064 -8.781 12.052 1.00 88.81 91 LEU A N 1
ATOM 649 C CA . LEU A 1 91 ? -5.111 -8.557 10.607 1.00 88.81 91 LEU A CA 1
ATOM 650 C C . LEU A 1 91 ? -5.283 -9.900 9.893 1.00 88.81 91 LEU A C 1
ATOM 652 O O . LEU A 1 91 ? -4.489 -10.818 10.087 1.00 88.81 91 LEU A O 1
ATOM 656 N N . HIS A 1 92 ? -6.292 -10.007 9.039 1.00 89.69 92 HIS A N 1
ATOM 657 C CA . HIS A 1 92 ? -6.504 -11.198 8.224 1.00 89.69 92 HIS A CA 1
ATOM 658 C C . HIS A 1 92 ? -6.975 -10.826 6.815 1.00 89.69 92 HIS A C 1
ATOM 660 O O . HIS A 1 92 ? -7.698 -9.836 6.646 1.00 89.69 92 HIS A O 1
ATOM 666 N N . PRO A 1 93 ? -6.554 -11.587 5.788 1.00 87.38 93 PRO A N 1
ATOM 667 C CA . PRO A 1 93 ? -7.078 -11.417 4.445 1.00 87.38 93 PRO A CA 1
ATOM 668 C C . PRO A 1 93 ? -8.553 -11.816 4.413 1.00 87.38 93 PRO A C 1
ATOM 670 O O . PRO A 1 93 ? -8.960 -12.785 5.055 1.00 87.38 93 PRO A O 1
ATOM 673 N N . VAL A 1 94 ? -9.340 -11.081 3.638 1.00 87.38 94 VAL A N 1
ATOM 674 C CA . VAL A 1 94 ? -10.745 -11.393 3.375 1.00 87.38 94 VAL A CA 1
ATOM 675 C C . VAL A 1 94 ? -10.969 -11.496 1.872 1.00 87.38 94 VAL A C 1
ATOM 677 O O . VAL A 1 94 ? -10.330 -10.792 1.089 1.00 87.38 94 VAL A O 1
ATOM 680 N N . SER A 1 95 ? -11.846 -12.411 1.471 1.00 75.12 95 SER A N 1
ATOM 681 C CA . SER A 1 95 ? -12.358 -12.469 0.103 1.00 75.12 95 SER A CA 1
ATOM 682 C C . SER A 1 95 ? -13.453 -11.417 -0.051 1.00 75.12 95 SER A C 1
ATOM 684 O O . SER A 1 95 ? -14.276 -11.275 0.854 1.00 75.12 95 SER A O 1
ATOM 686 N N . ASP A 1 96 ? -13.427 -10.673 -1.158 1.00 61.50 96 ASP A N 1
ATOM 687 C CA . ASP A 1 96 ? -14.574 -9.856 -1.577 1.00 61.50 96 ASP A CA 1
ATOM 688 C C . ASP A 1 96 ? -15.718 -10.754 -2.090 1.00 61.50 96 ASP A C 1
ATOM 690 O O . ASP A 1 96 ? -15.420 -11.851 -2.627 1.00 61.50 96 ASP A O 1
#

Secondary structure (DSSP, 8-state):
-PPEEEEEEEEEEEESS-EEEEEEEEEEE-TT-EEEEEEEETTT--EEEEEETT----SEEEE-SEEEEEEEEEES--EEEEEEEEPPTTEEEE--

Organism: NCBI:txid1076179

Sequence (96 aa):
MRNFYGRETVWTLQLASAGTLGVDARFVLSDGALCKLCLVDKGTQAVTTLAEAGRTLPTSFALSAGSYAIKLVGYGAGGSIQVNLDAPAGLHPVSD